Protein AF-A0A932D9I7-F1 (afdb_monomer_lite)

pLDDT: mean 81.86, std 11.62, range [45.66, 93.31]

Structure (mmCIF, N/CA/C/O backbone):
data_AF-A0A932D9I7-F1
#
_entry.id   AF-A0A932D9I7-F1
#
loop_
_atom_site.group_PDB
_atom_site.id
_atom_site.type_symbol
_atom_site.label_atom_id
_atom_site.label_alt_id
_atom_site.label_comp_id
_atom_site.label_asym_id
_atom_site.label_entity_id
_atom_site.label_seq_id
_atom_site.pdbx_PDB_ins_code
_atom_site.Cartn_x
_atom_site.Cartn_y
_atom_site.Cartn_z
_atom_site.occupancy
_atom_site.B_iso_or_equiv
_atom_site.auth_seq_id
_atom_site.auth_comp_id
_atom_site.auth_asym_id
_atom_site.auth_atom_id
_atom_site.pdbx_PDB_model_num
ATOM 1 N N . MET A 1 1 ? 6.587 8.223 -9.494 1.00 54.97 1 MET A N 1
ATOM 2 C CA . MET A 1 1 ? 7.131 7.866 -8.157 1.00 54.97 1 MET A CA 1
ATOM 3 C C . MET A 1 1 ? 8.451 7.133 -8.361 1.00 54.97 1 MET A C 1
ATOM 5 O O . MET A 1 1 ? 8.582 6.479 -9.388 1.00 54.97 1 MET A O 1
ATOM 9 N N . SER A 1 2 ? 9.418 7.252 -7.445 1.00 53.31 2 SER A N 1
ATOM 10 C CA . SER A 1 2 ? 10.724 6.580 -7.564 1.00 53.31 2 SER A CA 1
ATOM 11 C C . SER A 1 2 ? 10.749 5.311 -6.712 1.00 53.31 2 SER A C 1
ATOM 13 O O . SER A 1 2 ? 10.671 5.395 -5.489 1.00 53.31 2 SER A O 1
ATOM 15 N N . ILE A 1 3 ? 10.838 4.141 -7.350 1.00 63.62 3 ILE A N 1
ATOM 16 C CA . ILE A 1 3 ? 10.852 2.836 -6.664 1.00 63.62 3 ILE A CA 1
ATOM 17 C C . ILE A 1 3 ? 12.282 2.273 -6.690 1.00 63.62 3 ILE A C 1
ATOM 19 O O . ILE A 1 3 ? 12.852 2.156 -7.778 1.00 63.62 3 ILE A O 1
ATOM 23 N N . PRO A 1 4 ? 12.891 1.932 -5.542 1.00 58.44 4 PRO A N 1
ATOM 24 C CA . PRO A 1 4 ? 14.250 1.399 -5.510 1.00 58.44 4 PRO A CA 1
ATOM 25 C C . PRO A 1 4 ? 14.310 -0.037 -6.058 1.00 58.44 4 PRO A C 1
ATOM 27 O O . PRO A 1 4 ? 13.524 -0.896 -5.661 1.00 58.44 4 PRO A O 1
ATOM 30 N N . ILE A 1 5 ? 15.281 -0.323 -6.929 1.00 59.66 5 ILE A N 1
ATOM 31 C CA . ILE A 1 5 ? 15.595 -1.684 -7.389 1.00 59.66 5 ILE A CA 1
ATOM 32 C C . ILE A 1 5 ? 16.792 -2.197 -6.588 1.00 59.66 5 ILE A C 1
ATOM 34 O O . ILE A 1 5 ? 17.880 -1.626 -6.654 1.00 59.66 5 ILE A O 1
ATOM 38 N N . ASN A 1 6 ? 16.636 -3.297 -5.849 1.00 60.25 6 ASN A N 1
ATOM 39 C CA . ASN A 1 6 ? 17.730 -3.874 -5.054 1.00 60.25 6 ASN A CA 1
ATOM 40 C C . ASN A 1 6 ? 18.278 -5.196 -5.628 1.00 60.25 6 ASN A C 1
ATOM 42 O O . ASN A 1 6 ? 18.626 -6.105 -4.879 1.00 60.25 6 ASN A O 1
ATOM 46 N N . ARG A 1 7 ? 18.361 -5.325 -6.960 1.00 62.06 7 ARG A N 1
ATOM 47 C CA . ARG A 1 7 ? 18.890 -6.526 -7.636 1.00 62.06 7 ARG A CA 1
ATOM 48 C C . ARG A 1 7 ? 20.167 -6.185 -8.396 1.00 62.06 7 ARG A C 1
ATOM 50 O O . ARG A 1 7 ? 20.168 -5.234 -9.164 1.00 62.06 7 ARG A O 1
ATOM 57 N N . TRP A 1 8 ? 21.252 -6.931 -8.180 1.00 45.66 8 TRP A N 1
ATOM 58 C CA . TRP A 1 8 ? 22.515 -6.773 -8.919 1.00 45.66 8 TRP A CA 1
ATOM 59 C C . TRP A 1 8 ? 22.275 -6.958 -10.429 1.00 45.66 8 TRP A C 1
ATOM 61 O O . TRP A 1 8 ? 21.597 -7.927 -10.777 1.00 45.66 8 TRP A O 1
ATOM 71 N N . PRO A 1 9 ? 22.768 -6.083 -11.333 1.00 63.31 9 PRO A N 1
ATOM 72 C CA . PRO A 1 9 ? 23.662 -4.919 -11.166 1.00 63.31 9 PRO A CA 1
ATOM 73 C C . PRO A 1 9 ? 22.958 -3.559 -10.923 1.00 63.31 9 PRO A C 1
ATOM 75 O O . PRO A 1 9 ? 23.592 -2.509 -10.955 1.00 63.31 9 PRO A O 1
ATOM 78 N N . PHE A 1 10 ? 21.650 -3.539 -10.681 1.00 65.19 10 PHE A N 1
ATOM 79 C CA . PHE A 1 10 ? 20.822 -2.331 -10.534 1.00 65.19 10 PHE A CA 1
ATOM 80 C C . PHE A 1 10 ? 20.735 -1.790 -9.096 1.00 65.19 10 PHE A C 1
ATOM 82 O O . PHE A 1 10 ? 19.869 -0.969 -8.799 1.00 65.19 10 PHE A O 1
ATOM 89 N N . LYS A 1 11 ? 21.629 -2.225 -8.200 1.00 55.22 11 LYS A N 1
ATOM 90 C CA . LYS A 1 11 ? 21.655 -1.807 -6.791 1.00 55.22 11 LYS A CA 1
ATOM 91 C C . LYS A 1 11 ? 21.843 -0.286 -6.694 1.00 55.22 11 LYS A C 1
ATOM 93 O O . LYS A 1 11 ? 22.811 0.249 -7.226 1.00 55.22 11 LYS A O 1
ATOM 98 N N . GLY A 1 12 ? 20.913 0.404 -6.033 1.00 60.62 12 GLY A N 1
ATOM 99 C CA . GLY A 1 12 ? 20.934 1.867 -5.887 1.00 60.62 12 GLY A CA 1
ATOM 100 C C . GLY A 1 12 ? 20.335 2.647 -7.064 1.00 60.62 12 GLY A C 1
ATOM 101 O O . GLY A 1 12 ? 20.414 3.874 -7.075 1.00 60.62 12 GLY A O 1
ATOM 102 N N . ARG A 1 13 ? 19.722 1.970 -8.047 1.00 64.19 13 ARG A N 1
ATOM 103 C CA . ARG A 1 13 ? 18.965 2.632 -9.117 1.00 64.19 13 ARG A CA 1
ATOM 104 C C . ARG A 1 13 ? 17.488 2.725 -8.750 1.00 64.19 13 ARG A C 1
ATOM 106 O O . ARG A 1 13 ? 16.907 1.786 -8.206 1.00 64.19 13 ARG A O 1
ATOM 113 N N . TYR A 1 14 ? 16.888 3.860 -9.083 1.00 63.69 14 TYR A N 1
ATOM 114 C CA . TYR A 1 14 ? 15.463 4.107 -8.913 1.00 63.69 14 TYR A CA 1
ATOM 115 C C . TYR A 1 14 ? 14.758 3.963 -10.257 1.00 63.69 14 TYR A C 1
ATOM 117 O O . TYR A 1 14 ? 15.225 4.489 -11.269 1.00 63.69 14 TYR A O 1
ATOM 125 N N . LEU A 1 15 ? 13.625 3.268 -10.267 1.00 68.88 15 LEU A N 1
ATOM 126 C CA . LEU A 1 15 ? 12.712 3.279 -11.402 1.00 68.88 15 LEU A CA 1
ATOM 127 C C . LEU A 1 15 ? 11.907 4.565 -11.358 1.00 68.88 15 LEU A C 1
ATOM 129 O O . LEU A 1 15 ? 11.141 4.790 -10.421 1.00 68.88 15 LEU A O 1
ATOM 133 N N . ASN A 1 16 ? 12.088 5.391 -12.384 1.00 72.31 16 ASN A N 1
ATOM 134 C CA . ASN A 1 16 ? 11.229 6.533 -12.641 1.00 72.31 16 ASN A CA 1
ATOM 135 C C . ASN A 1 16 ? 10.066 6.048 -13.493 1.00 72.31 16 ASN A C 1
ATOM 137 O O . ASN A 1 16 ? 10.245 5.670 -14.651 1.00 72.31 16 ASN A O 1
ATOM 141 N N . GLY A 1 17 ? 8.890 6.005 -12.880 1.00 79.38 17 GLY A N 1
ATOM 142 C CA . GLY A 1 17 ? 7.753 5.364 -13.502 1.00 79.38 17 GLY A CA 1
ATOM 143 C C . GLY A 1 17 ? 6.413 5.693 -12.871 1.00 79.38 17 GLY A C 1
ATOM 144 O O . GLY A 1 17 ? 6.312 6.366 -11.832 1.00 79.38 17 GLY A O 1
ATOM 145 N N . GLU A 1 18 ? 5.389 5.172 -13.528 1.00 84.88 18 GLU A N 1
ATOM 146 C CA . GLU A 1 18 ? 4.006 5.169 -13.078 1.00 84.88 18 GLU A CA 1
ATOM 147 C C . GLU A 1 18 ? 3.665 3.772 -12.577 1.00 84.88 18 GLU A C 1
ATOM 149 O O . GLU A 1 18 ? 3.956 2.778 -13.237 1.00 84.88 18 GLU A O 1
ATOM 154 N N . ALA A 1 19 ? 3.058 3.684 -11.400 1.00 86.81 19 ALA A N 1
ATOM 155 C CA . ALA A 1 19 ? 2.620 2.419 -10.834 1.00 86.81 19 ALA A CA 1
ATOM 156 C C . ALA A 1 19 ? 1.139 2.501 -10.491 1.00 86.81 19 ALA A C 1
ATOM 158 O O . ALA A 1 19 ? 0.685 3.497 -9.924 1.00 86.81 19 ALA A O 1
ATOM 159 N N . THR A 1 20 ? 0.407 1.434 -10.799 1.00 88.88 20 THR A N 1
ATOM 160 C CA . THR A 1 20 ? -0.966 1.255 -10.327 1.00 88.88 20 THR A CA 1
ATOM 161 C C . THR A 1 20 ? -0.947 0.326 -9.131 1.00 88.88 20 THR A C 1
ATOM 163 O O . THR A 1 20 ? -0.360 -0.755 -9.189 1.00 88.88 20 THR A O 1
ATOM 166 N N . PHE A 1 21 ? -1.624 0.722 -8.058 1.00 89.81 21 PHE A N 1
ATOM 167 C CA . PHE A 1 21 ? -1.771 -0.088 -6.857 1.00 89.81 21 PHE A CA 1
ATOM 168 C C . PHE A 1 21 ? -3.233 -0.447 -6.643 1.00 89.81 21 PHE A C 1
ATOM 170 O O . PHE A 1 21 ? -4.122 0.379 -6.839 1.00 89.81 21 PHE A O 1
ATOM 177 N N . LYS A 1 22 ? -3.473 -1.673 -6.187 1.00 90.94 22 LYS A N 1
ATOM 178 C CA . LYS A 1 22 ? -4.756 -2.079 -5.627 1.00 90.94 22 LYS A CA 1
ATOM 179 C C . L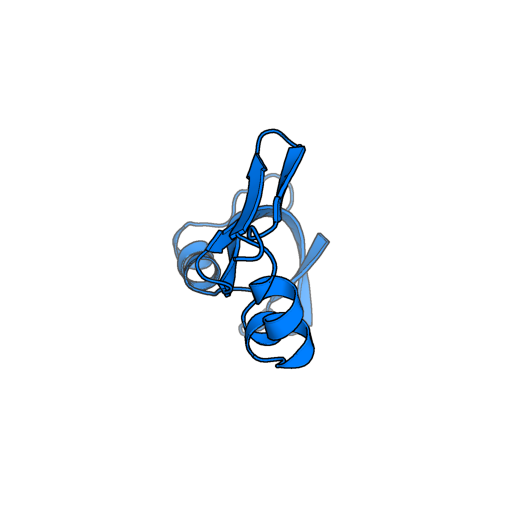YS A 1 22 ? -4.673 -1.951 -4.116 1.00 90.94 22 LYS A C 1
ATOM 181 O O . LYS A 1 22 ? -3.805 -2.568 -3.497 1.00 90.94 22 LYS A O 1
ATOM 186 N N . VAL A 1 23 ? -5.581 -1.160 -3.555 1.00 92.44 23 VAL A N 1
ATOM 187 C CA . VAL A 1 23 ? -5.718 -0.938 -2.114 1.00 92.44 23 VAL A CA 1
ATOM 188 C C . VAL A 1 23 ? -7.043 -1.534 -1.664 1.00 92.44 23 VAL A C 1
ATOM 190 O O . VAL A 1 23 ? -8.090 -1.162 -2.193 1.00 92.44 23 VAL A O 1
ATOM 193 N N . ALA A 1 24 ? -6.990 -2.454 -0.708 1.00 92.38 24 ALA A N 1
ATOM 194 C CA . ALA A 1 24 ? -8.162 -3.084 -0.117 1.00 92.38 24 ALA A CA 1
ATOM 195 C C . ALA A 1 24 ? -7.956 -3.285 1.388 1.00 92.38 24 ALA A C 1
ATOM 197 O O . ALA A 1 24 ? -6.878 -3.693 1.801 1.00 92.38 24 ALA A O 1
ATOM 198 N N . LEU A 1 25 ? -8.975 -3.053 2.211 1.00 92.06 25 LEU A N 1
ATOM 199 C CA . LEU A 1 25 ? -8.986 -3.497 3.610 1.00 92.06 25 LEU A CA 1
ATOM 200 C C . LEU A 1 25 ? -9.998 -4.629 3.763 1.00 92.06 25 LEU A C 1
ATOM 202 O O . LEU A 1 25 ? -11.165 -4.445 3.419 1.00 92.06 25 LEU A O 1
ATOM 206 N N . ALA A 1 26 ? -9.559 -5.764 4.304 1.00 86.69 26 ALA A N 1
ATOM 207 C CA . ALA A 1 26 ? -10.432 -6.886 4.630 1.00 86.69 26 ALA A CA 1
ATOM 208 C C . ALA A 1 26 ? -10.055 -7.458 5.999 1.00 86.69 26 ALA A C 1
ATOM 210 O O . ALA A 1 26 ? -8.882 -7.710 6.269 1.00 86.69 26 ALA A O 1
ATOM 211 N N . ASN A 1 27 ? -11.050 -7.657 6.868 1.00 84.19 27 ASN A N 1
ATOM 212 C CA . ASN A 1 27 ? -10.867 -8.210 8.216 1.00 84.19 27 ASN A CA 1
ATOM 213 C C . ASN A 1 27 ? -9.803 -7.470 9.054 1.00 84.19 27 ASN A C 1
ATOM 215 O O . ASN A 1 27 ? -9.059 -8.088 9.808 1.00 84.19 27 ASN A O 1
ATOM 219 N N . GLY A 1 28 ? -9.709 -6.143 8.906 1.00 85.81 28 GLY A N 1
ATOM 220 C CA . GLY A 1 28 ? -8.718 -5.316 9.607 1.00 85.81 28 GLY A CA 1
ATOM 221 C C . GLY A 1 28 ? -7.293 -5.387 9.041 1.00 85.81 28 GLY A C 1
ATOM 222 O O . GLY A 1 28 ? -6.413 -4.702 9.557 1.00 85.81 28 GLY A O 1
ATOM 223 N N . VAL A 1 29 ? -7.063 -6.155 7.970 1.00 90.06 29 VAL A N 1
ATOM 224 C CA . VAL A 1 29 ? -5.770 -6.257 7.279 1.00 90.06 29 VAL A CA 1
ATOM 225 C C . VAL A 1 29 ? -5.795 -5.411 6.012 1.00 90.06 29 VAL A C 1
ATOM 227 O O . VAL A 1 29 ? -6.661 -5.585 5.148 1.00 90.06 29 VAL A O 1
ATOM 230 N N . LEU A 1 30 ? -4.848 -4.477 5.899 1.00 92.94 30 LEU A N 1
ATOM 231 C CA . LEU A 1 30 ? -4.693 -3.617 4.730 1.00 92.94 30 LEU A CA 1
ATOM 232 C C . LEU A 1 30 ? -3.831 -4.318 3.683 1.00 92.94 30 LEU A C 1
ATOM 234 O O . LEU A 1 30 ? -2.689 -4.688 3.944 1.00 92.94 30 LEU A O 1
ATOM 238 N N . PHE A 1 31 ? -4.364 -4.467 2.483 1.00 93.31 31 PHE A N 1
ATOM 239 C CA . PHE A 1 31 ? -3.699 -5.019 1.316 1.00 93.31 31 PHE A CA 1
ATOM 240 C C . PHE A 1 31 ? -3.376 -3.891 0.347 1.00 93.31 31 PHE A C 1
ATOM 242 O O . PHE A 1 31 ? -4.275 -3.251 -0.196 1.00 93.31 31 PHE A O 1
ATOM 249 N N . VAL A 1 32 ? -2.087 -3.670 0.108 1.00 92.94 32 VAL A N 1
ATOM 250 C CA . VAL A 1 32 ? -1.595 -2.776 -0.942 1.00 92.94 32 VAL A CA 1
ATOM 251 C C . VAL A 1 32 ? -0.704 -3.597 -1.855 1.00 92.94 32 VAL A C 1
ATOM 253 O O . VAL A 1 32 ? 0.378 -4.014 -1.457 1.00 92.94 32 VAL A O 1
ATOM 256 N N . THR A 1 33 ? -1.167 -3.856 -3.073 1.00 90.88 33 THR A N 1
ATOM 257 C CA . THR A 1 33 ? -0.442 -4.675 -4.059 1.00 90.88 33 THR A CA 1
ATOM 258 C C . THR A 1 33 ? -0.223 -3.884 -5.336 1.00 90.88 33 THR A C 1
ATOM 260 O O . THR A 1 33 ? -1.086 -3.111 -5.755 1.00 90.88 33 THR A O 1
ATOM 263 N N . MET A 1 34 ? 0.936 -4.059 -5.965 1.00 89.94 34 MET A N 1
ATOM 264 C CA . MET A 1 34 ? 1.235 -3.418 -7.243 1.00 89.94 34 MET A CA 1
ATOM 265 C C . MET A 1 34 ? 0.558 -4.191 -8.377 1.00 89.94 34 MET A C 1
ATOM 267 O O . MET A 1 34 ? 0.780 -5.386 -8.526 1.00 89.94 34 MET A O 1
ATOM 271 N N . GLN A 1 35 ? -0.272 -3.520 -9.168 1.00 88.75 35 GLN A N 1
ATOM 272 C CA . GLN A 1 35 ? -0.984 -4.110 -10.306 1.00 88.75 35 GLN A CA 1
ATOM 273 C C . GLN A 1 35 ? -0.193 -3.947 -11.601 1.00 88.75 35 GLN A C 1
ATOM 275 O O . GLN A 1 35 ? -0.086 -4.886 -12.386 1.00 88.75 35 GLN A O 1
ATOM 280 N N . SER A 1 36 ? 0.403 -2.773 -11.800 1.00 87.06 36 SER A N 1
ATOM 281 C CA . SER A 1 36 ? 1.232 -2.471 -12.965 1.00 87.06 36 SER A CA 1
ATOM 282 C C . SER A 1 36 ? 2.346 -1.499 -12.602 1.00 87.06 36 SER A C 1
ATOM 284 O O . SER A 1 36 ? 2.210 -0.700 -11.672 1.00 87.06 36 SER A O 1
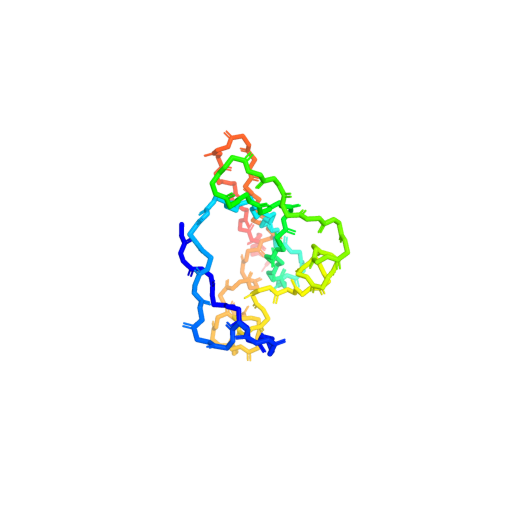ATOM 286 N N . LEU A 1 37 ? 3.441 -1.575 -13.353 1.00 86.25 37 LEU A N 1
ATOM 287 C CA . LEU A 1 37 ? 4.555 -0.640 -13.301 1.00 86.25 37 LEU A CA 1
ATOM 288 C C . LEU A 1 37 ? 4.972 -0.307 -14.733 1.00 86.25 37 LEU A C 1
ATOM 290 O O . LEU A 1 37 ? 5.209 -1.203 -15.546 1.00 86.25 37 LEU A O 1
ATOM 294 N N . ARG A 1 38 ? 5.060 0.985 -15.027 1.00 83.31 38 ARG A N 1
ATOM 295 C CA . ARG A 1 38 ? 5.507 1.536 -16.300 1.00 83.31 38 ARG A CA 1
ATOM 296 C C . ARG A 1 38 ? 6.755 2.367 -16.072 1.00 83.31 38 ARG A C 1
ATOM 298 O O . ARG A 1 38 ? 6.771 3.192 -15.163 1.00 83.31 38 ARG A O 1
ATOM 305 N N . VAL A 1 39 ? 7.783 2.166 -16.884 1.00 83.31 39 VAL A N 1
ATOM 306 C CA . VAL A 1 39 ? 9.052 2.899 -16.805 1.00 83.31 39 VAL A CA 1
ATOM 307 C C . VAL A 1 39 ? 9.272 3.561 -18.158 1.00 83.31 39 VAL A C 1
ATOM 309 O O . VAL A 1 39 ? 9.452 2.881 -19.164 1.00 83.31 39 VAL A O 1
ATOM 312 N N . GLY A 1 40 ? 9.190 4.892 -18.202 1.00 80.12 40 GLY A N 1
ATOM 313 C CA . GLY A 1 40 ? 9.057 5.600 -19.477 1.00 80.12 40 GLY A CA 1
ATOM 314 C C . GLY A 1 40 ? 7.775 5.174 -20.204 1.00 80.12 40 GLY A C 1
ATOM 315 O O . GLY A 1 40 ? 6.690 5.253 -19.631 1.00 80.12 40 GLY A O 1
ATOM 316 N N . ASN A 1 41 ? 7.900 4.690 -21.442 1.00 76.12 41 ASN A N 1
ATOM 317 C CA . ASN A 1 41 ? 6.758 4.219 -22.236 1.00 76.12 41 ASN A CA 1
ATOM 318 C C . ASN A 1 41 ? 6.489 2.711 -22.105 1.00 76.12 41 ASN A C 1
ATOM 320 O O . ASN A 1 41 ? 5.402 2.264 -22.492 1.00 76.12 41 ASN A O 1
ATOM 324 N N . ASP A 1 42 ? 7.406 1.955 -21.495 1.00 79.94 42 ASP A N 1
ATOM 325 C CA . ASP A 1 42 ? 7.369 0.493 -21.464 1.00 79.94 42 ASP A CA 1
ATOM 326 C C . ASP A 1 42 ? 6.727 -0.050 -20.186 1.00 79.94 42 ASP A C 1
ATOM 328 O O . ASP A 1 42 ? 6.952 0.450 -19.080 1.00 79.94 42 ASP A O 1
ATOM 332 N N . THR A 1 43 ? 5.923 -1.105 -20.337 1.00 82.56 43 THR A N 1
ATOM 333 C CA . THR A 1 43 ? 5.378 -1.857 -19.198 1.00 82.56 43 THR A CA 1
ATOM 334 C C . THR A 1 43 ? 6.408 -2.879 -18.741 1.00 82.56 43 THR A C 1
ATOM 336 O O . THR A 1 43 ? 6.993 -3.587 -19.560 1.00 82.56 43 THR A O 1
ATOM 339 N N . VAL A 1 44 ? 6.630 -2.967 -17.431 1.00 80.94 44 VAL A N 1
ATOM 340 C CA . VAL A 1 44 ? 7.572 -3.933 -16.860 1.00 80.94 44 VAL A CA 1
ATOM 341 C C . VAL A 1 44 ? 7.099 -5.369 -17.158 1.00 80.94 44 VAL A C 1
ATOM 343 O O . VAL A 1 44 ? 5.916 -5.658 -16.961 1.00 80.94 44 VAL A O 1
ATOM 346 N N . PRO A 1 45 ? 7.988 -6.278 -17.612 1.00 80.31 45 PRO A N 1
ATOM 347 C CA . PRO A 1 45 ? 7.607 -7.646 -17.960 1.00 80.31 45 PRO A CA 1
ATOM 348 C C . PRO A 1 45 ? 6.964 -8.414 -16.799 1.00 80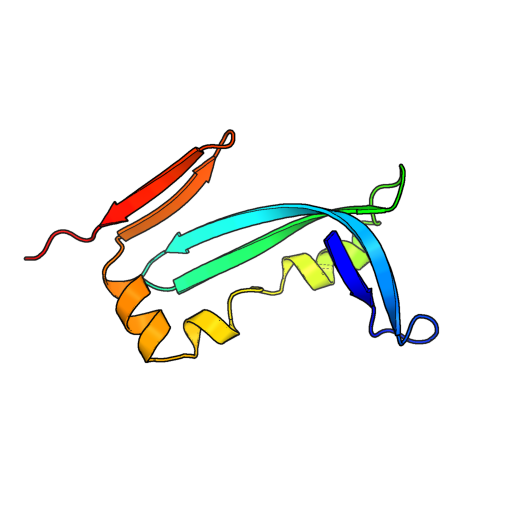.31 45 PRO A C 1
ATOM 350 O O . PRO A 1 45 ? 7.295 -8.204 -15.627 1.00 80.31 45 PRO A O 1
ATOM 353 N N . ALA A 1 46 ? 6.077 -9.353 -17.138 1.00 81.12 46 ALA A N 1
ATOM 354 C CA . ALA A 1 46 ? 5.287 -10.115 -16.171 1.00 81.12 46 ALA A CA 1
ATOM 355 C C . ALA A 1 46 ? 6.152 -10.872 -15.146 1.00 81.12 46 ALA A C 1
ATOM 357 O O . ALA A 1 46 ? 5.793 -10.937 -13.971 1.00 81.12 46 ALA A O 1
ATOM 358 N N . GLU A 1 47 ? 7.317 -11.379 -15.555 1.00 79.50 47 GLU A N 1
ATOM 359 C CA . GLU A 1 47 ? 8.238 -12.112 -14.673 1.00 79.50 47 GLU A CA 1
ATOM 360 C C . GLU A 1 47 ? 8.792 -11.232 -13.544 1.00 79.50 47 GLU A C 1
ATOM 362 O O . GLU A 1 47 ? 8.971 -11.689 -12.415 1.00 79.50 47 GLU A O 1
ATOM 367 N N . PHE A 1 48 ? 9.025 -9.944 -13.816 1.00 76.38 48 PHE A N 1
ATOM 368 C CA . PHE A 1 48 ? 9.426 -8.988 -12.785 1.00 76.38 48 PHE A CA 1
ATOM 369 C C . PHE A 1 48 ? 8.231 -8.563 -11.928 1.00 76.38 48 PHE A C 1
ATOM 371 O O . PHE A 1 48 ? 8.379 -8.395 -10.717 1.00 76.38 48 PHE A O 1
ATOM 378 N N . MET A 1 49 ? 7.045 -8.436 -12.531 1.00 84.12 49 MET A N 1
ATOM 379 C CA . MET A 1 49 ? 5.813 -8.075 -11.825 1.00 84.12 49 MET A CA 1
ATOM 380 C C . MET A 1 49 ? 5.357 -9.141 -10.824 1.00 84.12 49 MET A C 1
ATOM 382 O O . MET A 1 49 ? 4.841 -8.773 -9.770 1.00 84.12 49 MET A O 1
ATOM 386 N N . GLN A 1 50 ? 5.588 -10.433 -11.088 1.00 83.31 50 GLN A N 1
ATOM 387 C CA . GLN A 1 50 ? 5.191 -11.519 -10.179 1.00 83.31 50 GLN A CA 1
ATOM 388 C C . GLN A 1 50 ? 5.750 -11.345 -8.760 1.00 83.31 50 GLN A C 1
ATOM 390 O O . GLN A 1 50 ? 5.025 -11.548 -7.787 1.00 83.31 50 GLN A O 1
ATOM 395 N N . GLY A 1 51 ? 7.011 -10.922 -8.628 1.00 80.56 51 GLY A N 1
ATOM 396 C CA . GLY A 1 51 ? 7.620 -10.681 -7.318 1.00 80.56 51 GLY A CA 1
ATOM 397 C C . GLY A 1 51 ? 6.960 -9.528 -6.555 1.00 80.56 51 GLY A C 1
ATOM 398 O O . GLY A 1 51 ? 6.771 -9.621 -5.346 1.00 80.56 51 GLY A O 1
ATOM 399 N N . PHE A 1 52 ? 6.561 -8.462 -7.256 1.00 81.06 52 PHE A N 1
ATOM 400 C CA . PHE A 1 52 ? 5.892 -7.307 -6.648 1.00 81.06 52 PHE A CA 1
ATOM 401 C C . PHE A 1 52 ? 4.414 -7.572 -6.336 1.00 81.06 52 PHE A C 1
ATOM 403 O O . PHE A 1 52 ? 3.902 -7.079 -5.334 1.00 81.06 52 PHE A O 1
ATOM 410 N N . GLN A 1 53 ? 3.730 -8.360 -7.166 1.00 83.56 53 GLN A N 1
ATOM 411 C CA . GLN A 1 53 ? 2.316 -8.707 -6.990 1.00 83.56 53 GLN A CA 1
ATOM 412 C C . GLN A 1 53 ? 2.071 -9.611 -5.775 1.00 83.56 53 GLN A C 1
ATOM 414 O O . GLN A 1 53 ? 1.013 -9.525 -5.157 1.00 83.56 53 GLN A O 1
ATOM 419 N N . GLN A 1 54 ? 3.041 -10.457 -5.416 1.00 85.38 54 GLN A N 1
ATOM 420 C CA . GLN A 1 54 ? 2.942 -11.349 -4.255 1.00 85.38 54 GLN A CA 1
ATOM 421 C C . GLN A 1 54 ? 3.207 -10.645 -2.917 1.00 85.38 54 GLN A C 1
ATOM 423 O O . GLN A 1 54 ? 2.937 -11.212 -1.860 1.00 85.38 54 GLN A O 1
ATOM 428 N N . GLN A 1 55 ? 3.733 -9.420 -2.941 1.00 87.44 55 GLN A N 1
ATOM 429 C CA . GLN A 1 55 ? 4.070 -8.684 -1.731 1.00 87.44 55 GLN A CA 1
ATOM 430 C C . GLN A 1 55 ? 2.968 -7.697 -1.359 1.00 87.44 55 GLN A C 1
ATOM 432 O O . GLN A 1 55 ? 2.544 -6.864 -2.161 1.00 87.44 55 GLN A O 1
ATOM 437 N N . ASN A 1 56 ? 2.538 -7.756 -0.100 1.00 91.81 56 ASN A N 1
ATOM 438 C CA . ASN A 1 56 ? 1.701 -6.718 0.475 1.00 91.81 56 ASN A CA 1
ATOM 439 C C . ASN A 1 56 ? 2.585 -5.561 0.958 1.00 91.81 56 ASN A C 1
ATOM 441 O O . ASN A 1 56 ? 3.233 -5.651 1.999 1.00 91.81 56 ASN A O 1
ATOM 445 N N . LEU A 1 57 ? 2.567 -4.446 0.236 1.00 91.06 57 LEU A N 1
ATOM 446 C CA . LEU A 1 57 ? 3.360 -3.256 0.552 1.00 91.06 57 LEU A CA 1
ATOM 447 C C . LEU A 1 57 ? 2.917 -2.565 1.853 1.00 91.06 57 LEU A C 1
ATOM 449 O O . LEU A 1 57 ? 3.644 -1.733 2.385 1.00 91.06 57 LEU A O 1
ATOM 453 N N . ALA A 1 58 ? 1.743 -2.916 2.386 1.00 92.12 58 ALA A N 1
ATOM 454 C CA . ALA A 1 58 ? 1.256 -2.447 3.681 1.00 92.12 58 ALA A CA 1
ATOM 455 C C . ALA A 1 58 ? 1.580 -3.405 4.842 1.00 92.12 58 ALA A C 1
ATOM 457 O O . ALA A 1 58 ? 1.085 -3.206 5.951 1.00 92.12 58 ALA A O 1
ATOM 458 N N . GLN A 1 59 ? 2.411 -4.432 4.634 1.00 91.31 59 GLN A N 1
ATOM 459 C CA . GLN A 1 59 ? 2.730 -5.421 5.670 1.00 91.31 59 GLN A CA 1
ATOM 460 C C . GLN A 1 59 ? 3.293 -4.788 6.953 1.00 91.31 59 GLN A C 1
ATOM 462 O O . GLN A 1 59 ? 2.867 -5.151 8.045 1.00 91.31 59 GLN A O 1
ATOM 467 N N . GLU A 1 60 ? 4.172 -3.790 6.849 1.00 90.00 60 GLU A N 1
ATOM 468 C CA . GLU A 1 60 ? 4.687 -3.075 8.028 1.00 90.00 60 GLU A CA 1
ATOM 469 C C . GLU A 1 60 ? 3.599 -2.285 8.767 1.00 90.00 60 GLU A C 1
ATOM 471 O O . GLU A 1 60 ? 3.600 -2.219 9.993 1.00 90.00 60 GLU A O 1
ATOM 476 N N . VAL A 1 61 ? 2.636 -1.716 8.035 1.00 89.44 61 VAL A N 1
ATOM 477 C CA . VAL A 1 61 ? 1.489 -1.010 8.625 1.00 89.44 61 VAL A CA 1
ATOM 478 C C . VAL A 1 61 ? 0.598 -1.983 9.393 1.00 89.44 61 VAL A C 1
ATOM 480 O O . VAL A 1 61 ? 0.129 -1.643 10.475 1.00 89.44 61 VAL A O 1
ATOM 483 N N . ASN A 1 62 ? 0.397 -3.190 8.864 1.00 89.62 62 ASN A N 1
ATOM 484 C CA . ASN A 1 62 ? -0.380 -4.233 9.533 1.00 89.62 62 ASN A CA 1
ATOM 485 C C . ASN A 1 62 ? 0.326 -4.795 10.776 1.00 89.62 62 ASN A C 1
ATOM 487 O O . ASN A 1 62 ? -0.344 -5.207 11.717 1.00 89.62 62 ASN A O 1
ATOM 491 N N . ASN A 1 63 ? 1.662 -4.810 10.787 1.00 91.31 63 ASN A N 1
ATOM 492 C CA . ASN A 1 63 ? 2.452 -5.316 11.912 1.00 91.31 63 ASN A CA 1
ATOM 493 C C . ASN A 1 63 ? 2.634 -4.282 13.035 1.00 91.31 63 ASN A C 1
ATOM 495 O O . ASN A 1 63 ? 3.028 -4.645 14.142 1.00 91.31 63 ASN A O 1
ATOM 499 N N . ASP A 1 64 ? 2.355 -3.003 12.772 1.00 93.06 64 ASP A N 1
ATOM 500 C CA . ASP A 1 64 ? 2.345 -1.966 13.799 1.00 93.06 64 ASP A CA 1
ATOM 501 C C . ASP A 1 64 ? 1.023 -2.038 14.588 1.00 93.06 64 ASP A C 1
ATOM 503 O O . ASP A 1 64 ? -0.041 -1.732 14.040 1.00 93.06 64 ASP A O 1
ATOM 507 N N . PRO A 1 65 ? 1.054 -2.386 15.887 1.00 89.06 65 PRO A N 1
ATOM 508 C CA . PRO A 1 65 ? -0.158 -2.594 16.675 1.00 89.06 65 PRO A CA 1
ATOM 509 C C . PRO A 1 65 ? -1.020 -1.331 16.795 1.00 89.06 65 PRO A C 1
ATOM 511 O O . PRO A 1 65 ? -2.245 -1.433 16.874 1.00 89.06 65 PRO A O 1
ATOM 514 N N . LYS A 1 66 ? -0.424 -0.129 16.769 1.00 90.75 66 LYS A N 1
ATOM 515 C CA . LYS A 1 66 ? -1.190 1.127 16.824 1.00 90.75 66 LYS A CA 1
ATOM 516 C C . LYS A 1 66 ? -1.947 1.357 15.519 1.00 90.75 66 LYS A C 1
ATOM 518 O O . LYS A 1 66 ? -3.108 1.769 15.545 1.00 90.75 66 LYS A O 1
ATOM 523 N N . LYS A 1 67 ? -1.304 1.083 14.382 1.00 89.56 67 LYS A N 1
ATOM 524 C CA . LYS A 1 67 ? -1.913 1.250 13.054 1.00 8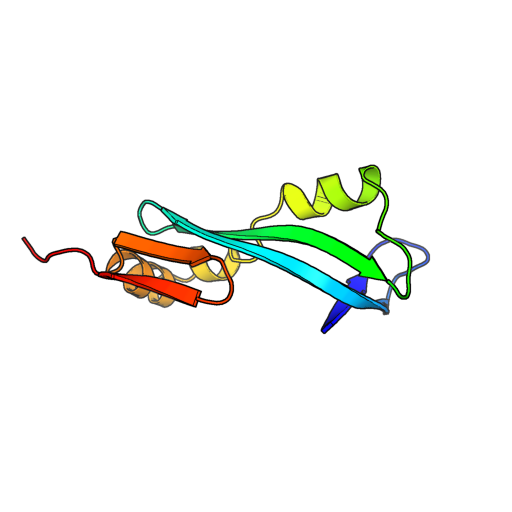9.56 67 LYS A CA 1
ATOM 525 C C . LYS A 1 67 ? -2.943 0.157 12.777 1.00 89.56 67 LYS A C 1
ATOM 527 O O . LYS A 1 67 ? -4.053 0.476 12.355 1.00 89.56 67 LYS A O 1
ATOM 532 N N . ALA A 1 68 ? -2.639 -1.095 13.108 1.00 86.94 68 ALA A N 1
ATOM 533 C CA . ALA A 1 68 ? -3.571 -2.216 13.009 1.00 86.94 68 ALA A CA 1
ATOM 534 C C . ALA A 1 68 ? -4.839 -1.998 13.852 1.00 86.94 68 ALA A C 1
ATOM 536 O O . ALA A 1 68 ? -5.949 -2.249 13.381 1.00 86.94 68 ALA A O 1
ATOM 537 N N . ALA A 1 69 ? -4.708 -1.453 15.068 1.00 87.12 69 ALA A N 1
ATOM 538 C CA . ALA A 1 69 ? -5.858 -1.099 15.902 1.00 87.12 69 ALA A CA 1
ATOM 539 C C . ALA A 1 69 ? -6.730 0.004 15.277 1.00 87.12 69 ALA A C 1
ATOM 541 O O . ALA A 1 69 ? -7.952 -0.024 15.420 1.00 87.12 69 ALA A O 1
ATOM 542 N N . ALA A 1 70 ? -6.131 0.970 14.574 1.00 87.12 70 ALA A N 1
ATOM 543 C CA . ALA A 1 70 ? -6.883 1.986 13.839 1.00 87.12 70 ALA A CA 1
ATOM 544 C C . ALA A 1 70 ? -7.614 1.385 12.626 1.00 87.12 70 ALA A C 1
ATOM 546 O O . ALA A 1 70 ? -8.802 1.647 12.442 1.00 87.12 70 ALA A O 1
ATOM 547 N N . LEU A 1 71 ? -6.937 0.534 11.848 1.00 88.31 71 LEU A N 1
ATOM 548 C CA . LEU A 1 71 ? -7.512 -0.161 10.691 1.00 88.31 71 LEU A CA 1
ATOM 549 C C . LEU A 1 71 ? -8.623 -1.139 11.090 1.00 88.31 71 LEU A C 1
ATOM 551 O O . LEU A 1 71 ? -9.603 -1.276 10.370 1.00 88.31 71 LEU A O 1
ATOM 555 N N . SER A 1 72 ? -8.529 -1.755 12.269 1.00 86.00 72 SER A N 1
ATOM 556 C CA . SER A 1 72 ? -9.543 -2.688 12.783 1.00 86.00 72 SER A CA 1
ATOM 557 C C . SER A 1 72 ? -10.902 -2.035 13.061 1.00 86.00 72 SER A C 1
ATOM 559 O O . SER A 1 72 ? -11.906 -2.738 13.167 1.00 86.00 72 SER A O 1
ATOM 561 N N . LYS A 1 73 ? -10.950 -0.699 13.173 1.00 89.25 73 LYS A N 1
ATOM 562 C CA . LYS A 1 73 ? -12.192 0.084 13.314 1.00 89.25 73 LYS A CA 1
ATOM 563 C C . LYS A 1 73 ? -12.892 0.326 11.978 1.00 89.25 73 LYS A C 1
ATOM 565 O O . LYS A 1 73 ? -14.003 0.850 11.951 1.00 89.25 73 LYS A O 1
ATOM 570 N N . LEU A 1 74 ? -12.237 -0.008 10.874 1.00 89.56 74 LEU A N 1
ATOM 571 C CA . LEU A 1 74 ? -12.771 0.119 9.532 1.00 89.56 74 LEU A CA 1
ATOM 572 C C . LEU A 1 74 ? -13.214 -1.264 9.052 1.00 89.56 74 LEU A C 1
ATOM 574 O O . LEU A 1 74 ? -12.552 -2.274 9.281 1.00 89.56 74 LEU A O 1
ATOM 578 N N . GLU A 1 75 ? -14.369 -1.303 8.407 1.00 89.62 75 GLU A N 1
ATOM 579 C CA . GLU A 1 75 ? -14.907 -2.503 7.778 1.00 89.62 75 GLU A CA 1
ATOM 580 C C . GLU A 1 75 ? -14.247 -2.733 6.418 1.00 89.62 75 GLU A C 1
ATOM 582 O O . GLU A 1 75 ? -13.793 -3.837 6.127 1.00 89.62 75 GLU A O 1
ATOM 587 N N . SER A 1 76 ? -14.139 -1.679 5.604 1.00 90.19 76 SER A N 1
ATOM 588 C CA . SER A 1 76 ? -13.530 -1.762 4.278 1.00 90.19 76 SER A CA 1
ATOM 589 C C . SER A 1 76 ? -12.920 -0.436 3.836 1.00 90.19 76 SER A C 1
ATOM 591 O O . SER A 1 76 ? -13.450 0.638 4.130 1.00 90.19 76 SER A O 1
ATOM 593 N N . ILE A 1 77 ? -11.857 -0.529 3.046 1.00 91.69 77 ILE A N 1
ATOM 594 C CA . ILE A 1 77 ? -11.227 0.567 2.312 1.00 91.69 77 ILE A CA 1
ATOM 595 C C . ILE A 1 77 ? -11.088 0.076 0.880 1.00 91.69 77 ILE A C 1
ATOM 597 O O . ILE A 1 77 ? -10.532 -1.000 0.676 1.00 91.69 77 ILE A O 1
ATOM 601 N N . GLU A 1 78 ? -11.569 0.842 -0.090 1.00 90.75 78 GLU A N 1
ATOM 602 C CA . GLU A 1 78 ? -11.410 0.522 -1.508 1.00 90.75 78 GLU A CA 1
ATOM 603 C C . GLU A 1 78 ? -11.127 1.795 -2.306 1.00 90.75 78 GLU A C 1
ATOM 605 O O . GLU A 1 78 ? -11.747 2.836 -2.078 1.00 90.75 78 GLU A O 1
ATOM 610 N N . VAL A 1 79 ? -10.188 1.710 -3.249 1.00 89.06 79 VAL A N 1
ATOM 611 C CA . VAL A 1 79 ? -9.945 2.764 -4.239 1.00 89.06 79 VAL A CA 1
ATOM 612 C C . VAL A 1 79 ? -10.450 2.272 -5.584 1.00 89.06 79 VAL A C 1
ATOM 614 O O . VAL A 1 79 ? -9.902 1.320 -6.142 1.00 89.06 79 VAL A O 1
ATOM 617 N N . LYS A 1 80 ? -11.486 2.925 -6.106 1.00 86.88 80 LYS A N 1
ATOM 618 C CA . LYS A 1 80 ? -12.116 2.558 -7.374 1.00 86.88 80 LYS A CA 1
ATOM 619 C C . LYS A 1 80 ? -12.479 3.810 -8.160 1.00 8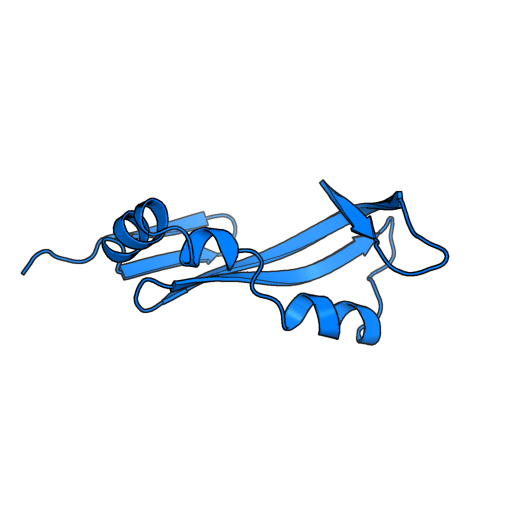6.88 80 LYS A C 1
ATOM 621 O O . LYS A 1 80 ? -13.025 4.751 -7.595 1.00 86.88 80 LYS A O 1
ATOM 626 N N . ASP A 1 81 ? -12.138 3.836 -9.447 1.00 85.50 81 ASP A N 1
ATOM 627 C CA . ASP A 1 81 ? -12.447 4.948 -10.360 1.00 85.50 81 ASP A CA 1
ATOM 628 C C . ASP A 1 81 ? -11.988 6.323 -9.830 1.00 85.50 81 ASP A C 1
ATOM 630 O O . ASP A 1 81 ? -12.693 7.327 -9.923 1.00 85.50 81 ASP A O 1
ATOM 634 N N . GLY A 1 82 ? -10.814 6.357 -9.189 1.00 83.88 82 GLY A N 1
ATOM 635 C CA . GLY A 1 82 ? -10.258 7.567 -8.570 1.00 83.88 82 GLY A CA 1
ATOM 636 C C . GLY A 1 82 ? -10.954 8.011 -7.277 1.00 83.88 82 GLY A C 1
ATOM 637 O O . GLY A 1 82 ? -10.598 9.048 -6.722 1.00 83.88 82 GLY A O 1
ATOM 638 N N . LYS A 1 83 ? -11.921 7.239 -6.768 1.00 89.62 83 LYS A N 1
ATOM 639 C CA . LYS A 1 83 ? -12.634 7.513 -5.516 1.00 89.62 83 LYS A CA 1
ATOM 640 C C . LYS A 1 83 ? -12.165 6.575 -4.412 1.00 89.62 83 LYS A C 1
ATOM 642 O O . LYS A 1 83 ? -12.112 5.359 -4.588 1.00 89.62 83 LYS A O 1
ATOM 647 N N . LEU A 1 84 ? -11.862 7.156 -3.255 1.00 8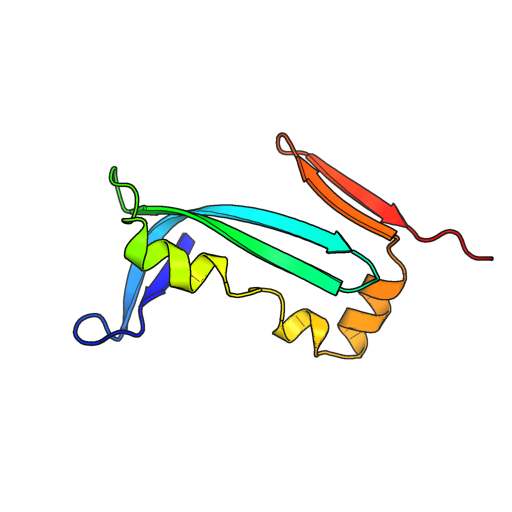8.06 84 LEU A N 1
ATOM 648 C CA . LEU A 1 84 ? -11.604 6.422 -2.023 1.00 88.06 84 LEU A CA 1
ATOM 649 C C . LEU A 1 84 ? -12.928 6.206 -1.284 1.00 88.06 84 LEU A C 1
ATOM 651 O O . LEU A 1 84 ? -13.579 7.168 -0.880 1.00 88.06 84 LEU A O 1
ATOM 655 N N . THR A 1 85 ? -13.307 4.946 -1.094 1.00 91.00 85 THR A N 1
ATOM 656 C CA . THR A 1 85 ? -14.477 4.544 -0.308 1.00 91.00 85 THR A CA 1
ATOM 657 C C . THR A 1 85 ? -14.014 3.957 1.018 1.00 91.00 85 THR A C 1
ATOM 659 O O . THR A 1 85 ? -13.225 3.014 1.048 1.00 91.00 85 THR A O 1
ATOM 662 N N . LEU A 1 86 ? -14.518 4.516 2.116 1.00 89.44 86 LEU A N 1
ATOM 663 C CA . LEU A 1 86 ? -14.222 4.097 3.484 1.00 89.44 86 LEU A CA 1
ATOM 664 C C . LEU A 1 86 ? -15.529 3.662 4.147 1.00 89.44 86 LEU A C 1
ATOM 666 O O . LEU A 1 86 ? -16.496 4.424 4.149 1.00 89.44 86 LEU A O 1
ATOM 670 N N . LYS A 1 87 ? -15.555 2.465 4.733 1.00 89.62 87 LYS A N 1
ATOM 671 C CA . LYS A 1 87 ? -16.651 2.011 5.597 1.00 89.62 87 LYS A CA 1
ATOM 672 C C . LYS A 1 87 ? -16.115 1.795 7.000 1.00 89.62 87 LYS A C 1
ATOM 674 O O . LYS A 1 87 ? -15.153 1.052 7.185 1.00 89.62 87 LYS A O 1
ATOM 679 N N . ALA A 1 88 ? -16.715 2.460 7.978 1.00 89.19 88 ALA A N 1
ATOM 680 C CA . ALA A 1 88 ? -16.430 2.218 9.386 1.00 89.19 88 ALA A CA 1
ATOM 681 C C . ALA A 1 88 ? -17.169 0.960 9.851 1.00 89.19 88 ALA A C 1
ATOM 683 O O . ALA A 1 88 ? -18.291 0.722 9.410 1.00 89.19 88 ALA A O 1
ATOM 684 N N . LYS A 1 89 ? -16.569 0.185 10.759 1.00 85.75 89 LYS A N 1
ATOM 685 C CA . LYS A 1 89 ? -17.295 -0.895 11.431 1.00 85.75 89 LYS A CA 1
ATOM 686 C C . LYS A 1 89 ? -18.377 -0.279 12.312 1.00 85.75 89 LYS A C 1
ATOM 688 O O . LYS A 1 89 ? -18.079 0.603 13.121 1.00 85.75 89 LYS A O 1
ATOM 693 N N . ALA A 1 90 ? -19.610 -0.754 12.167 1.00 75.12 90 ALA A N 1
ATOM 694 C CA . ALA A 1 90 ? -20.658 -0.441 13.125 1.00 75.12 90 ALA A CA 1
ATOM 695 C C . ALA A 1 90 ? -20.217 -0.923 14.514 1.00 75.12 90 ALA A C 1
ATOM 697 O O . ALA A 1 90 ? -19.654 -2.008 14.664 1.00 75.12 90 ALA A O 1
ATOM 698 N N . LYS A 1 91 ? -20.414 -0.070 15.515 1.00 61.62 91 LYS A N 1
ATOM 699 C CA . LYS A 1 91 ? -20.177 -0.420 16.909 1.00 61.62 91 LYS A CA 1
ATOM 700 C C . LYS A 1 91 ? -21.414 -1.195 17.369 1.00 61.62 91 LYS A C 1
ATOM 702 O O . LYS A 1 91 ? -22.474 -0.583 17.464 1.00 61.62 91 LYS A O 1
ATOM 707 N N . GLU A 1 92 ? -21.291 -2.510 17.548 1.00 53.72 92 GLU A N 1
ATOM 708 C CA . GLU A 1 92 ? -22.243 -3.272 18.376 1.00 53.72 92 GLU A CA 1
ATOM 709 C C . GLU A 1 92 ? -22.143 -2.830 19.841 1.00 53.72 92 GLU A C 1
ATOM 711 O O . GLU A 1 92 ? -21.014 -2.499 20.289 1.00 53.72 92 GLU A O 1
#

Foldseek 3Di:
DWCADCDPPRHPHTQDWDWDWWWKQAQLDIATATPWIDRVNDTDDPVVRVVRRPDRPCVVLCVPPVSSVVSNQWHMWGQDPNDTDTHGDDDD

Sequence (92 aa):
MSIPINRWPFKGRYLNGEATFKVALANGVLFVTMQSLRVGNDTVPAEFMQGFQQQNLAQEVNNDPKKAAALSKLESIEVKDGKLTLKAKAKE

Radius of gyration: 15.8 Å; chains: 1; bounding box: 46×20×41 Å

Secondary structure (DSSP, 8-state):
-EEEE-STT-TTEEEEEEEEEEEEEETTEEEEEEEEEEETTEEPPHHHHHHHHTS-TTHHHHHSHHHHHHHTTEEEEEEETTEEEEEEPP--